Protein AF-W3V9A0-F1 (afdb_monomer_lite)

Sequence (123 aa):
MVDNEVYVNGSKNFSESSAVVLRHIFHLSLLTASLDKSYMRMPRFLMLDGIDDGGMEKERSHNLQKIIIEEAENYTHDFQLIYATSEINPEYDNTNLIVGRYFNPEDRSLNVNYTGIDKDLLG

pLDDT: mean 84.33, std 14.33, range [41.44, 97.44]

Structure (mmCIF, N/CA/C/O backbone):
data_AF-W3V9A0-F1
#
_entry.id   AF-W3V9A0-F1
#
loop_
_atom_site.group_PDB
_atom_site.id
_atom_site.type_symbol
_atom_site.label_atom_id
_atom_site.label_alt_id
_atom_site.label_comp_id
_atom_site.label_asym_id
_atom_site.label_entity_id
_atom_site.label_seq_id
_atom_site.pdbx_PDB_ins_code
_atom_site.Cartn_x
_atom_site.Cartn_y
_atom_site.Cartn_z
_atom_site.occupancy
_atom_site.B_iso_or_equiv
_atom_site.auth_seq_id
_atom_site.auth_comp_id
_atom_site.auth_asym_id
_atom_site.auth_atom_id
_atom_site.pdbx_PDB_model_num
ATOM 1 N N . MET A 1 1 ? -17.772 25.491 -0.651 1.00 41.44 1 MET A N 1
ATOM 2 C CA . MET A 1 1 ? -17.126 24.169 -0.750 1.00 41.44 1 MET A CA 1
ATOM 3 C C . MET A 1 1 ? -16.153 24.079 0.400 1.00 41.44 1 MET A C 1
ATOM 5 O O . MET A 1 1 ? -15.419 25.034 0.601 1.00 41.44 1 MET A O 1
ATOM 9 N N . VAL A 1 2 ? -16.223 23.024 1.203 1.00 44.50 2 VAL A N 1
ATOM 10 C CA . VAL A 1 2 ? -15.162 22.734 2.171 1.00 44.50 2 VAL A CA 1
ATOM 11 C C . VAL A 1 2 ? -14.130 21.942 1.383 1.00 44.50 2 VAL A C 1
ATOM 13 O O . VAL A 1 2 ? -14.443 20.836 0.947 1.00 44.50 2 VAL A O 1
ATOM 16 N N . ASP A 1 3 ? -12.973 22.538 1.109 1.00 58.09 3 ASP A N 1
ATOM 17 C CA . ASP A 1 3 ? -11.862 21.792 0.525 1.00 58.09 3 ASP A CA 1
ATOM 18 C C . ASP A 1 3 ? -11.259 20.913 1.621 1.00 58.09 3 ASP A C 1
ATOM 20 O O . ASP A 1 3 ? -10.892 21.388 2.696 1.00 58.09 3 ASP A O 1
ATOM 24 N N . ASN A 1 4 ? -11.214 19.608 1.364 1.00 70.12 4 ASN A N 1
ATOM 25 C CA . ASN A 1 4 ? -10.509 18.671 2.226 1.00 70.12 4 ASN A CA 1
ATOM 26 C C . ASN A 1 4 ? -9.026 18.731 1.848 1.00 70.12 4 ASN A C 1
ATOM 28 O O . ASN A 1 4 ? -8.606 18.107 0.875 1.00 70.12 4 ASN A O 1
ATOM 32 N N . GLU A 1 5 ? -8.251 19.518 2.592 1.00 75.56 5 GLU A N 1
ATOM 33 C CA . GLU A 1 5 ? -6.815 19.689 2.369 1.00 75.56 5 GLU A CA 1
ATOM 34 C C . GLU A 1 5 ? -6.006 18.778 3.305 1.00 75.56 5 GLU A C 1
ATOM 36 O O . GLU A 1 5 ? -6.256 18.711 4.510 1.00 75.56 5 GLU A O 1
ATOM 41 N N . VAL A 1 6 ? -5.012 18.082 2.748 1.00 75.50 6 VAL A N 1
ATOM 42 C CA . VAL A 1 6 ? -4.050 17.275 3.511 1.00 75.50 6 VAL A CA 1
ATOM 43 C C . VAL A 1 6 ? -2.701 17.983 3.498 1.00 75.50 6 VAL A C 1
ATOM 45 O O . VAL A 1 6 ? -2.206 18.363 2.439 1.00 75.50 6 VAL A O 1
ATOM 48 N N . TYR A 1 7 ? -2.098 18.135 4.676 1.00 76.12 7 TYR A N 1
ATOM 49 C CA . TYR A 1 7 ? -0.789 18.756 4.852 1.00 76.12 7 TYR A CA 1
ATOM 50 C C . TYR A 1 7 ? 0.202 17.740 5.404 1.00 76.12 7 TYR A C 1
ATOM 52 O O . TYR A 1 7 ? -0.080 17.076 6.400 1.00 76.12 7 TYR A O 1
ATOM 60 N N . VAL A 1 8 ? 1.395 17.678 4.815 1.00 70.31 8 VAL A N 1
ATOM 61 C CA . VAL A 1 8 ? 2.535 16.960 5.402 1.00 70.31 8 VAL A CA 1
ATOM 62 C C . VAL A 1 8 ? 3.652 17.970 5.602 1.00 70.31 8 VAL A C 1
ATOM 64 O O . VAL A 1 8 ? 4.045 18.663 4.664 1.00 70.31 8 VAL A O 1
ATOM 67 N N . ASN A 1 9 ? 4.133 18.099 6.840 1.00 74.00 9 ASN A N 1
ATOM 68 C CA . ASN A 1 9 ? 5.171 19.063 7.225 1.00 74.00 9 ASN A CA 1
ATOM 69 C C . ASN A 1 9 ? 4.877 20.512 6.774 1.00 74.00 9 ASN A C 1
ATOM 71 O O . ASN A 1 9 ? 5.784 21.252 6.404 1.00 74.00 9 ASN A O 1
ATOM 75 N N . GLY A 1 10 ? 3.601 20.914 6.766 1.00 73.62 10 GLY A N 1
ATOM 76 C CA . GLY A 1 10 ? 3.170 22.260 6.364 1.00 73.62 10 GLY A CA 1
ATOM 77 C C . GLY A 1 10 ? 3.114 22.509 4.851 1.00 73.62 10 GLY A C 1
ATOM 78 O O . GLY A 1 10 ? 2.721 23.599 4.443 1.00 73.62 10 GLY A O 1
ATOM 79 N N . SER A 1 11 ? 3.451 21.522 4.014 1.00 72.94 11 SER A N 1
ATOM 80 C CA . SER A 1 11 ? 3.283 21.604 2.559 1.00 72.94 11 SER A CA 1
ATOM 81 C C . SER A 1 11 ? 1.999 20.913 2.104 1.00 72.94 11 SER A C 1
ATOM 83 O O . SER A 1 11 ? 1.636 19.853 2.618 1.00 72.94 11 SER A O 1
ATOM 85 N N . LYS A 1 12 ? 1.352 21.512 1.097 1.00 74.69 12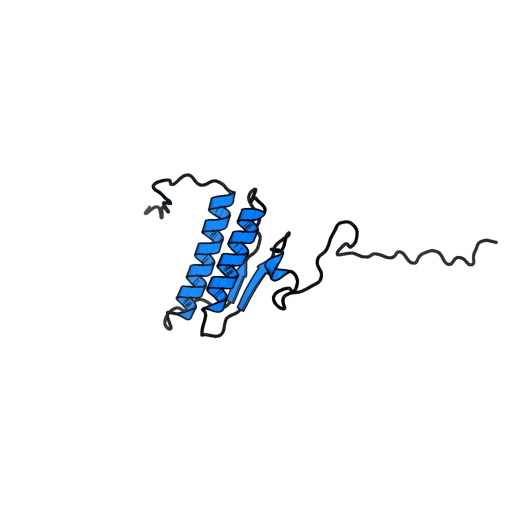 LYS A N 1
ATOM 86 C CA . LYS A 1 12 ? 0.217 20.945 0.347 1.00 74.69 12 LYS A CA 1
ATOM 87 C C . LYS A 1 12 ? 0.576 20.514 -1.079 1.00 74.69 12 LYS A C 1
ATOM 89 O O . LYS A 1 12 ? -0.240 19.918 -1.771 1.00 74.69 12 LYS A O 1
ATOM 94 N N . ASN A 1 13 ? 1.784 20.853 -1.532 1.00 73.81 13 ASN A N 1
ATOM 95 C CA . ASN A 1 13 ? 2.276 20.477 -2.852 1.00 73.81 13 ASN A CA 1
ATOM 96 C C . ASN A 1 13 ? 3.051 19.170 -2.712 1.00 73.81 13 ASN A C 1
ATOM 98 O O . ASN A 1 13 ? 4.144 19.151 -2.141 1.00 73.81 13 ASN A O 1
ATOM 102 N N . PHE A 1 14 ? 2.467 18.089 -3.219 1.00 77.25 14 PHE A N 1
ATOM 103 C CA . PHE A 1 14 ? 3.063 16.759 -3.208 1.00 77.25 14 PHE A CA 1
ATOM 104 C C . PHE A 1 14 ? 3.603 16.412 -4.593 1.00 77.25 14 PHE A C 1
ATOM 106 O O . PHE A 1 14 ? 2.996 16.762 -5.604 1.00 77.25 14 PHE A O 1
ATOM 113 N N . SER A 1 15 ? 4.732 15.699 -4.641 1.00 86.00 15 SER A N 1
ATOM 114 C CA . SER A 1 15 ? 5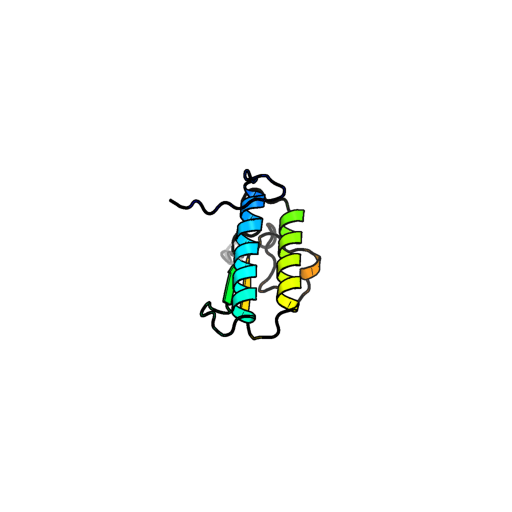.121 14.997 -5.865 1.00 86.00 15 SER A CA 1
ATOM 115 C C . SER A 1 15 ? 4.058 13.955 -6.214 1.00 86.00 15 SER A C 1
ATOM 117 O O . SER A 1 15 ? 3.360 13.458 -5.326 1.00 86.00 15 SER A O 1
ATOM 119 N N . GLU A 1 16 ? 3.974 13.574 -7.485 1.00 85.56 16 GLU A N 1
ATOM 120 C CA . GLU A 1 16 ? 3.063 12.517 -7.933 1.00 85.56 16 GLU A CA 1
ATOM 121 C C . GLU A 1 16 ? 3.284 11.219 -7.139 1.00 85.56 16 GLU A C 1
ATOM 123 O O . GLU A 1 16 ? 2.356 10.699 -6.522 1.00 85.56 16 GLU A O 1
ATOM 128 N N . SER A 1 17 ? 4.541 10.795 -6.993 1.00 86.81 17 SER A N 1
ATOM 129 C CA . SER A 1 17 ? 4.926 9.654 -6.159 1.00 86.81 17 SER A CA 1
ATOM 130 C C . SER A 1 17 ? 4.484 9.782 -4.692 1.00 86.81 17 SER A C 1
ATOM 132 O O . SER A 1 17 ? 4.133 8.799 -4.051 1.00 86.81 17 SER A O 1
ATOM 134 N N . SER A 1 18 ? 4.469 10.983 -4.107 1.00 88.62 18 SER A N 1
ATOM 135 C CA . SER A 1 18 ? 3.983 11.176 -2.729 1.00 88.62 18 SER A CA 1
ATOM 136 C C . SER A 1 18 ? 2.460 11.127 -2.638 1.00 88.62 18 SER A C 1
ATOM 138 O O . SER A 1 18 ? 1.932 10.605 -1.659 1.00 88.62 18 SER A O 1
ATOM 140 N N . ALA A 1 19 ? 1.754 11.613 -3.661 1.00 89.75 19 ALA A N 1
ATOM 141 C CA . ALA A 1 19 ? 0.307 11.463 -3.758 1.00 89.75 19 ALA A CA 1
ATOM 142 C C . ALA A 1 19 ? -0.092 9.983 -3.884 1.00 89.75 19 ALA A C 1
ATOM 144 O O . ALA A 1 19 ? -1.058 9.560 -3.250 1.00 89.75 19 ALA A O 1
ATOM 145 N N . VAL A 1 20 ? 0.689 9.182 -4.621 1.00 91.12 20 VAL A N 1
ATOM 146 C CA . VAL A 1 20 ? 0.519 7.722 -4.699 1.00 91.12 20 VAL A CA 1
ATOM 147 C C . VAL A 1 20 ? 0.689 7.082 -3.320 1.00 91.12 20 VAL A C 1
ATOM 149 O O . VAL A 1 20 ? -0.209 6.361 -2.888 1.00 91.12 20 VAL A O 1
ATOM 152 N N . VAL A 1 21 ? 1.766 7.381 -2.583 1.00 92.62 21 VAL A N 1
ATOM 153 C CA . VAL A 1 21 ? 1.946 6.864 -1.208 1.00 92.62 21 VAL A CA 1
ATOM 154 C C . VAL A 1 21 ? 0.765 7.251 -0.314 1.00 92.62 21 VAL A C 1
ATOM 156 O O . VAL A 1 21 ? 0.168 6.390 0.332 1.00 92.62 21 VAL A O 1
ATOM 159 N N . LEU A 1 22 ? 0.389 8.533 -0.303 1.00 92.38 22 LEU A N 1
ATOM 160 C CA . LEU A 1 22 ? -0.691 9.039 0.543 1.00 92.38 22 LEU A CA 1
ATOM 161 C C . LEU A 1 22 ? -2.027 8.357 0.228 1.00 92.38 22 LEU A C 1
ATOM 163 O O . LEU A 1 22 ? -2.752 7.976 1.146 1.00 92.38 22 LEU A O 1
ATOM 167 N N . ARG A 1 23 ? -2.336 8.165 -1.060 1.00 92.81 23 ARG A N 1
ATOM 168 C CA . ARG A 1 23 ? -3.536 7.456 -1.514 1.00 92.81 23 ARG A CA 1
ATOM 169 C C . ARG A 1 23 ? -3.585 6.047 -0.933 1.00 92.81 23 ARG A C 1
ATOM 171 O O . ARG A 1 23 ? -4.620 5.656 -0.406 1.00 92.81 23 ARG A O 1
ATOM 178 N N . HIS A 1 24 ? -2.498 5.288 -1.011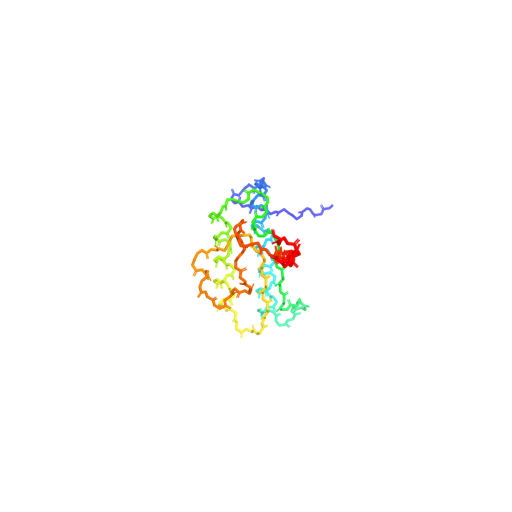 1.00 95.44 24 HIS A N 1
ATOM 179 C CA . HIS A 1 24 ? -2.470 3.906 -0.527 1.00 95.44 24 HIS A CA 1
ATOM 180 C C . HIS A 1 24 ? -2.543 3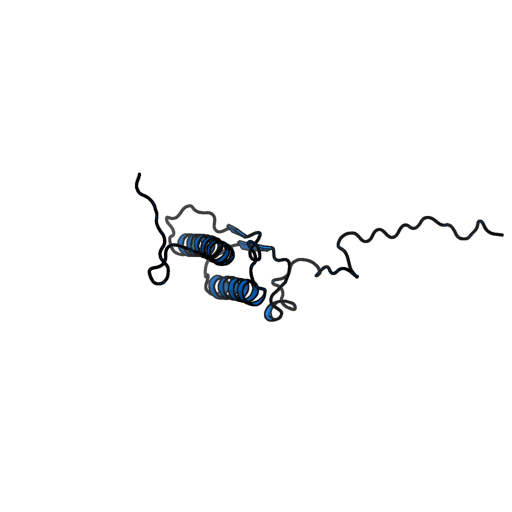.819 0.998 1.00 95.44 24 HIS A C 1
ATOM 182 O O . HIS A 1 24 ? -3.340 3.042 1.521 1.00 95.44 24 HIS A O 1
ATOM 188 N N . ILE A 1 25 ? -1.804 4.676 1.710 1.00 95.69 25 ILE A N 1
ATOM 189 C CA . ILE A 1 25 ? -1.861 4.745 3.177 1.00 95.69 25 ILE A CA 1
ATOM 190 C C . ILE A 1 25 ? -3.269 5.111 3.649 1.00 95.69 25 ILE A C 1
ATOM 192 O O . ILE A 1 25 ? -3.767 4.515 4.597 1.00 95.69 25 ILE A O 1
ATOM 196 N N . PHE A 1 26 ? -3.953 6.033 2.968 1.00 95.62 26 PHE A N 1
ATOM 197 C CA . PHE A 1 26 ? -5.326 6.388 3.314 1.00 95.62 26 PHE A CA 1
ATOM 198 C C . PHE A 1 26 ? -6.282 5.186 3.224 1.00 95.62 26 PHE A C 1
ATOM 200 O O . PHE A 1 26 ? -7.082 4.965 4.134 1.00 95.62 26 PHE A O 1
ATOM 207 N N . HIS A 1 27 ? -6.178 4.372 2.168 1.00 96.19 27 HIS A N 1
ATOM 208 C CA . HIS A 1 27 ? -6.989 3.156 2.040 1.00 96.19 27 HIS A CA 1
ATOM 209 C C . HIS A 1 27 ? -6.621 2.093 3.082 1.00 96.19 27 HIS A C 1
ATOM 211 O O . HIS A 1 27 ? -7.518 1.460 3.639 1.00 96.19 27 HIS A O 1
ATOM 217 N N . LEU A 1 28 ? -5.331 1.934 3.393 1.00 97.38 28 LEU A N 1
ATOM 218 C CA . LEU A 1 28 ? -4.870 1.053 4.467 1.00 97.38 28 LEU A CA 1
ATOM 219 C C . LEU A 1 28 ? -5.447 1.489 5.822 1.00 97.38 28 LEU A C 1
ATOM 221 O O . LEU A 1 28 ? -6.027 0.678 6.533 1.00 97.38 28 LEU A O 1
ATOM 225 N N . SER A 1 29 ? -5.410 2.787 6.137 1.00 96.12 29 SER A N 1
ATOM 226 C CA . SER A 1 29 ? -6.017 3.334 7.356 1.00 96.12 29 SER A CA 1
ATOM 227 C C . SER A 1 29 ? -7.534 3.132 7.412 1.00 96.12 29 SER A C 1
ATOM 229 O O . SER A 1 29 ? -8.083 2.917 8.491 1.00 96.12 29 SER A O 1
ATOM 231 N N . LEU A 1 30 ? -8.232 3.176 6.271 1.00 95.94 30 LEU A N 1
ATOM 232 C CA . LEU A 1 30 ? -9.660 2.845 6.217 1.00 95.94 30 LEU A CA 1
ATOM 233 C C . LEU A 1 30 ? -9.917 1.367 6.524 1.00 95.94 30 LEU A C 1
ATOM 235 O O . LEU A 1 30 ? -10.892 1.064 7.218 1.00 95.94 30 LEU A O 1
ATOM 239 N N . LEU A 1 31 ? -9.055 0.463 6.048 1.00 97.44 31 LEU A N 1
ATOM 240 C CA . LEU A 1 31 ? -9.115 -0.952 6.409 1.00 97.44 31 LEU A CA 1
ATOM 241 C C . LEU A 1 31 ? -8.864 -1.134 7.912 1.00 97.44 31 LEU A C 1
ATOM 243 O O . LEU A 1 31 ? -9.722 -1.727 8.569 1.00 97.44 31 LEU A O 1
ATOM 247 N N . THR A 1 32 ? -7.792 -0.552 8.469 1.00 96.62 32 THR A N 1
ATOM 248 C CA . THR A 1 32 ? -7.510 -0.559 9.920 1.00 96.62 32 THR A CA 1
ATOM 249 C C . THR A 1 32 ? -8.731 -0.083 10.710 1.00 96.62 32 THR A C 1
ATOM 251 O O . THR A 1 32 ? -9.224 -0.773 11.600 1.00 96.62 32 THR A O 1
ATOM 254 N N . ALA A 1 33 ? -9.312 1.058 10.328 1.00 96.06 33 ALA A N 1
ATOM 255 C CA . ALA A 1 33 ? -10.492 1.600 10.997 1.00 96.06 33 ALA A CA 1
ATOM 256 C C . ALA A 1 33 ? -11.712 0.663 10.908 1.00 96.06 33 ALA A C 1
ATOM 258 O O . ALA A 1 33 ? -12.463 0.548 11.877 1.00 96.06 33 ALA A O 1
ATOM 259 N N . SER A 1 34 ? -11.909 -0.028 9.780 1.00 95.94 34 SER A N 1
ATOM 260 C CA . SER A 1 34 ? -13.000 -1.003 9.608 1.00 95.94 34 SER A CA 1
ATOM 261 C C . SER A 1 34 ? -12.829 -2.269 10.458 1.00 95.94 34 SER A C 1
ATOM 263 O O . SER A 1 34 ? -13.812 -2.927 10.820 1.00 95.94 34 SER A O 1
ATOM 265 N N . LEU A 1 35 ? -11.584 -2.613 10.793 1.00 95.69 35 LEU A N 1
ATOM 266 C CA . LEU A 1 35 ? -11.252 -3.732 11.668 1.00 95.69 35 LEU A CA 1
ATOM 267 C C . LEU A 1 35 ? -11.456 -3.344 13.136 1.00 95.69 35 LEU A C 1
ATOM 269 O O . LEU A 1 35 ? -12.083 -4.098 13.879 1.00 95.69 35 LEU A O 1
ATOM 273 N N . ASP A 1 36 ? -11.040 -2.135 13.514 1.00 94.44 36 ASP A N 1
ATOM 274 C CA . ASP A 1 36 ? -11.137 -1.617 14.883 1.00 94.44 36 ASP A CA 1
ATOM 275 C C . ASP A 1 36 ? -12.554 -1.202 15.294 1.00 94.44 36 ASP A C 1
ATOM 277 O O . ASP A 1 36 ? -12.949 -1.324 16.459 1.00 94.44 36 ASP A O 1
ATOM 281 N N . LYS A 1 37 ? -13.322 -0.619 14.369 1.00 94.88 37 LYS A N 1
ATOM 282 C CA . LYS A 1 37 ? -14.638 -0.043 14.661 1.00 94.88 37 LYS A CA 1
ATOM 283 C C . LYS A 1 37 ? -15.730 -0.992 14.199 1.00 94.88 37 LYS A C 1
ATOM 285 O O . LYS A 1 37 ? -16.126 -0.983 13.041 1.00 94.88 37 LYS A O 1
ATOM 290 N N . SER A 1 38 ? -16.304 -1.741 15.138 1.00 91.25 38 SER A N 1
ATOM 291 C CA . SER A 1 38 ? -17.384 -2.706 14.866 1.00 91.25 38 SER A CA 1
ATOM 292 C C . SER A 1 38 ? -18.630 -2.108 14.197 1.00 91.25 38 SER A C 1
ATOM 294 O O . SER A 1 38 ? -19.387 -2.825 13.549 1.00 91.25 38 SER A O 1
ATOM 296 N N . TYR A 1 39 ? -18.855 -0.798 14.331 1.00 94.44 39 TYR A N 1
ATOM 297 C CA . TYR A 1 39 ? -19.957 -0.091 13.675 1.00 94.44 39 TYR A CA 1
ATOM 298 C C . TYR A 1 39 ? -19.642 0.346 12.235 1.00 94.44 39 TYR A C 1
ATOM 300 O O . TYR A 1 39 ? -20.544 0.778 11.511 1.00 94.44 39 TYR A O 1
ATOM 308 N N . MET A 1 40 ? -18.377 0.291 11.812 1.00 95.50 40 MET A N 1
ATOM 309 C CA . MET A 1 40 ? -17.958 0.690 10.474 1.00 95.50 40 MET A CA 1
ATOM 310 C C . MET A 1 40 ? -18.312 -0.419 9.485 1.00 95.50 40 MET A C 1
ATOM 312 O O . MET A 1 40 ? -17.863 -1.552 9.598 1.00 95.50 40 MET A O 1
ATOM 316 N N . ARG A 1 41 ? -19.141 -0.084 8.494 1.00 92.31 41 ARG A N 1
ATOM 317 C CA . ARG A 1 41 ? -19.668 -1.036 7.498 1.00 92.31 41 ARG A CA 1
ATOM 318 C C . ARG A 1 41 ? -18.808 -1.134 6.235 1.00 92.31 41 ARG A C 1
ATOM 320 O O . ARG A 1 41 ? -19.305 -1.538 5.188 1.00 92.31 41 ARG A O 1
ATOM 327 N N . MET A 1 42 ? -17.547 -0.719 6.319 1.00 93.00 42 MET A N 1
ATOM 328 C CA . MET A 1 42 ? -16.606 -0.898 5.218 1.00 93.00 42 MET A CA 1
ATOM 329 C C . MET A 1 42 ? -16.187 -2.370 5.141 1.00 93.00 42 MET A C 1
ATOM 331 O O . MET A 1 42 ? -16.038 -3.009 6.184 1.00 93.00 42 MET A O 1
ATOM 335 N N . PRO A 1 43 ? -16.022 -2.926 3.932 1.00 92.25 43 PRO A N 1
ATOM 336 C CA . PRO A 1 43 ? -15.567 -4.298 3.780 1.00 92.25 43 PRO A CA 1
ATOM 337 C C . PRO A 1 43 ? -14.145 -4.450 4.332 1.00 92.25 43 PRO A C 1
ATOM 339 O O . PRO A 1 43 ? -13.277 -3.624 4.062 1.00 92.25 43 PRO A O 1
ATOM 342 N N . ARG A 1 44 ? -13.893 -5.557 5.039 1.00 94.88 44 ARG A N 1
ATOM 343 C CA . ARG A 1 44 ? -12.553 -5.982 5.491 1.00 94.88 44 ARG A CA 1
ATOM 344 C C . ARG A 1 44 ? -11.772 -6.645 4.351 1.00 94.88 44 ARG A C 1
ATOM 346 O O . ARG A 1 44 ? -11.177 -7.708 4.501 1.00 94.88 44 ARG A O 1
ATOM 353 N N . PHE A 1 45 ? -11.865 -6.037 3.176 1.00 96.12 45 PHE A N 1
ATOM 354 C CA . PHE A 1 45 ? -11.234 -6.461 1.940 1.00 96.12 45 PHE A CA 1
ATOM 355 C C . PHE A 1 45 ? -10.650 -5.225 1.268 1.00 96.12 45 PHE A C 1
ATOM 357 O O . PHE A 1 45 ? -11.357 -4.229 1.091 1.00 96.12 45 PHE A O 1
ATOM 364 N N . LEU A 1 46 ? -9.381 -5.296 0.882 1.00 96.75 46 LEU A N 1
ATOM 365 C CA . LEU A 1 46 ? -8.677 -4.211 0.220 1.00 96.75 46 LEU A CA 1
ATOM 366 C C . LEU A 1 46 ? -7.871 -4.753 -0.958 1.00 96.75 46 LEU A C 1
ATOM 368 O O . LEU A 1 46 ? -7.088 -5.687 -0.804 1.00 96.75 46 LEU A O 1
ATOM 372 N N . MET A 1 47 ? -8.045 -4.136 -2.125 1.00 96.38 47 MET A N 1
ATOM 373 C CA . MET A 1 47 ? -7.230 -4.400 -3.305 1.00 96.38 47 MET A CA 1
ATOM 374 C C . MET A 1 47 ? -6.511 -3.114 -3.704 1.00 96.38 47 MET A C 1
ATOM 376 O O . MET A 1 47 ? -7.163 -2.094 -3.930 1.00 96.38 47 MET A O 1
ATOM 380 N N . LEU A 1 48 ? -5.184 -3.160 -3.754 1.00 95.25 48 LEU A N 1
ATOM 381 C CA . LEU A 1 48 ? -4.329 -2.039 -4.127 1.00 95.25 48 LEU A CA 1
ATOM 382 C C . LEU A 1 48 ? -3.646 -2.344 -5.460 1.00 95.25 48 LEU A C 1
ATOM 384 O O . LEU A 1 48 ? -3.064 -3.410 -5.641 1.00 95.25 48 LEU A O 1
ATOM 388 N N . ASP A 1 49 ? -3.707 -1.399 -6.384 1.00 93.25 49 ASP A N 1
ATOM 389 C CA . ASP A 1 49 ? -3.044 -1.493 -7.680 1.00 93.25 49 ASP A CA 1
ATOM 390 C C . ASP A 1 49 ? -2.262 -0.204 -7.936 1.00 93.25 49 ASP A C 1
ATOM 392 O O . ASP A 1 49 ? -2.644 0.868 -7.448 1.00 93.25 49 ASP A O 1
ATOM 396 N N . GLY A 1 50 ? -1.153 -0.319 -8.664 1.00 89.44 50 GLY A N 1
ATOM 397 C CA . GLY A 1 50 ? -0.276 0.811 -8.956 1.00 89.44 50 GLY A CA 1
ATOM 398 C C . GLY A 1 50 ? 0.395 1.402 -7.711 1.00 89.44 50 GLY A C 1
ATOM 399 O O . GLY A 1 50 ? 0.452 2.626 -7.549 1.00 89.44 50 GLY A O 1
ATOM 400 N N . ILE A 1 51 ? 0.887 0.559 -6.793 1.00 90.75 51 ILE A N 1
ATOM 401 C CA . ILE A 1 51 ? 1.617 1.027 -5.594 1.00 90.75 51 ILE A CA 1
ATOM 402 C C . ILE A 1 51 ? 2.975 1.665 -5.943 1.00 90.75 51 ILE A C 1
ATOM 404 O O . ILE A 1 51 ? 3.558 2.393 -5.140 1.00 90.75 51 ILE A O 1
ATOM 408 N N . ASP A 1 52 ? 3.459 1.392 -7.149 1.00 90.56 52 ASP A N 1
ATOM 409 C CA . ASP A 1 52 ? 4.698 1.839 -7.779 1.00 90.56 52 ASP A CA 1
ATOM 410 C C . ASP A 1 52 ? 4.470 2.857 -8.921 1.00 90.56 52 ASP A C 1
ATOM 412 O O . ASP A 1 52 ? 5.410 3.239 -9.617 1.00 90.56 52 ASP A O 1
ATOM 416 N N . ASP A 1 53 ? 3.243 3.365 -9.077 1.00 88.19 53 ASP A N 1
ATOM 417 C CA . ASP A 1 53 ? 2.893 4.389 -10.071 1.00 88.19 53 ASP A CA 1
ATOM 418 C C . ASP A 1 53 ? 3.514 5.771 -9.782 1.00 88.19 53 ASP A C 1
ATOM 420 O O . ASP A 1 53 ? 4.019 6.068 -8.696 1.00 88.19 53 ASP A O 1
ATOM 424 N N . GLY A 1 54 ? 3.393 6.684 -10.754 1.00 78.06 54 GLY A N 1
ATOM 425 C CA . GLY A 1 54 ? 3.642 8.114 -10.540 1.00 78.06 54 GLY A CA 1
ATOM 426 C C . GLY A 1 54 ? 5.119 8.469 -10.380 1.00 78.06 54 GLY A C 1
ATOM 427 O O . GLY A 1 54 ? 5.467 9.368 -9.609 1.00 78.06 54 GLY A O 1
ATOM 428 N N . GLY A 1 55 ? 5.993 7.717 -11.059 1.00 81.88 55 GLY A N 1
ATOM 429 C CA . GLY A 1 55 ? 7.443 7.861 -10.943 1.00 81.88 55 GLY A CA 1
ATOM 430 C C . GLY A 1 55 ? 7.947 7.489 -9.549 1.00 81.88 55 GLY A C 1
ATOM 431 O O . GLY A 1 55 ? 8.804 8.181 -8.998 1.00 81.88 55 GLY A O 1
ATOM 432 N N . MET A 1 56 ? 7.360 6.460 -8.930 1.00 86.44 56 MET A N 1
ATOM 433 C CA . MET A 1 56 ? 7.830 5.964 -7.643 1.00 86.44 56 MET A CA 1
ATOM 434 C C . MET A 1 56 ? 9.226 5.364 -7.796 1.00 86.44 56 MET A C 1
ATOM 436 O O . MET A 1 56 ? 9.436 4.417 -8.546 1.00 86.44 56 MET A O 1
ATOM 440 N N . GLU A 1 57 ? 10.178 5.887 -7.032 1.00 90.44 57 GLU A N 1
ATOM 441 C CA . GLU A 1 57 ? 11.476 5.240 -6.880 1.00 90.44 57 GLU A CA 1
ATOM 442 C C . GLU A 1 57 ? 11.304 3.879 -6.196 1.00 90.44 57 GLU A C 1
ATOM 444 O O . GLU A 1 57 ? 10.546 3.756 -5.228 1.00 90.44 57 GLU A O 1
ATOM 449 N N . LYS A 1 58 ? 12.063 2.878 -6.647 1.00 90.88 58 LYS A N 1
ATOM 450 C CA . LYS A 1 58 ? 12.031 1.498 -6.136 1.00 90.88 58 LYS A CA 1
ATOM 451 C C . LYS A 1 58 ? 12.103 1.408 -4.608 1.00 90.88 58 LYS A C 1
ATOM 453 O O . LYS A 1 58 ? 11.367 0.665 -3.972 1.00 90.88 58 LYS A O 1
ATOM 458 N N . GLU A 1 59 ? 12.972 2.199 -3.983 1.00 92.12 59 GLU A N 1
ATOM 459 C CA . GLU A 1 59 ? 13.098 2.207 -2.521 1.00 92.12 59 GLU A CA 1
ATOM 460 C C . GLU A 1 59 ? 11.797 2.660 -1.834 1.00 92.12 59 GLU A C 1
ATOM 462 O O . GLU A 1 59 ? 11.414 2.131 -0.791 1.00 92.12 59 GLU A O 1
ATOM 467 N N . ARG A 1 60 ? 11.064 3.605 -2.435 1.00 92.38 60 ARG A N 1
ATOM 468 C CA . ARG A 1 60 ? 9.791 4.087 -1.885 1.00 92.38 60 ARG A CA 1
ATOM 469 C C . ARG A 1 60 ? 8.671 3.071 -2.063 1.00 92.38 60 ARG A C 1
ATOM 471 O O . ARG A 1 60 ? 7.882 2.918 -1.133 1.00 92.38 60 ARG A O 1
ATOM 478 N N . SER A 1 61 ? 8.608 2.373 -3.199 1.00 93.75 61 SER A N 1
ATOM 479 C CA . SER A 1 61 ? 7.628 1.296 -3.387 1.00 93.75 61 SER A CA 1
ATOM 480 C C . SER A 1 61 ? 7.897 0.138 -2.421 1.00 93.75 61 SER A C 1
ATOM 482 O O . SER A 1 61 ? 6.969 -0.330 -1.766 1.00 93.75 61 SER A O 1
ATOM 484 N N . HIS A 1 62 ? 9.161 -0.253 -2.223 1.00 95.44 62 HIS A N 1
ATOM 485 C CA . HIS A 1 62 ? 9.545 -1.264 -1.231 1.00 95.44 62 HIS A CA 1
ATOM 486 C C . HIS A 1 62 ? 9.182 -0.857 0.201 1.00 95.44 62 HIS A C 1
ATOM 488 O O . HIS A 1 62 ? 8.662 -1.672 0.964 1.00 95.44 62 HIS A O 1
ATOM 494 N N . ASN A 1 63 ? 9.417 0.408 0.563 1.00 95.56 63 ASN A N 1
ATOM 495 C CA . ASN A 1 63 ? 9.031 0.937 1.870 1.00 95.56 63 ASN A CA 1
ATOM 496 C C . ASN A 1 63 ? 7.506 0.936 2.055 1.00 95.56 63 ASN A C 1
ATOM 498 O O . ASN A 1 63 ? 7.026 0.609 3.137 1.00 95.56 63 ASN A O 1
ATOM 502 N N . LEU A 1 64 ? 6.732 1.252 1.011 1.00 96.06 64 LEU A N 1
ATOM 503 C CA . LEU A 1 64 ? 5.272 1.165 1.065 1.00 96.06 64 LEU A CA 1
ATOM 504 C C . LEU A 1 64 ? 4.796 -0.284 1.257 1.00 96.06 64 LEU A C 1
ATOM 506 O O . LEU A 1 64 ? 3.912 -0.516 2.078 1.00 96.06 64 LEU A O 1
ATOM 510 N N . GLN A 1 65 ? 5.404 -1.256 0.568 1.00 96.12 65 GLN A N 1
ATOM 511 C CA . GLN A 1 65 ? 5.115 -2.684 0.775 1.00 96.12 65 GLN A CA 1
ATOM 512 C C . GLN A 1 65 ? 5.373 -3.103 2.226 1.00 96.12 65 GLN A C 1
ATOM 514 O O . GLN A 1 65 ? 4.540 -3.775 2.829 1.00 96.12 65 GLN A O 1
ATOM 519 N N . LYS A 1 66 ? 6.489 -2.646 2.806 1.00 96.81 66 LYS A N 1
ATOM 520 C CA . LYS A 1 66 ? 6.830 -2.915 4.203 1.00 96.81 66 LYS A CA 1
ATOM 521 C C . LYS A 1 66 ? 5.795 -2.358 5.175 1.00 96.81 66 LYS A C 1
ATOM 523 O O . LYS A 1 66 ? 5.304 -3.101 6.012 1.00 96.81 66 LYS A O 1
ATOM 528 N N . ILE A 1 67 ? 5.397 -1.097 5.003 1.00 97.06 67 ILE A N 1
ATOM 529 C CA . ILE A 1 67 ? 4.347 -0.469 5.823 1.00 97.06 67 ILE A CA 1
ATOM 530 C C . ILE A 1 67 ? 3.034 -1.258 5.735 1.00 97.06 67 ILE A C 1
ATOM 532 O O . ILE A 1 67 ? 2.381 -1.473 6.752 1.00 97.06 67 ILE A O 1
ATOM 536 N N . ILE A 1 68 ? 2.641 -1.691 4.531 1.00 97.06 68 ILE A N 1
ATOM 537 C CA . ILE A 1 68 ? 1.413 -2.473 4.325 1.00 97.06 68 ILE A CA 1
ATOM 538 C C . ILE A 1 68 ? 1.473 -3.799 5.090 1.00 97.06 68 ILE A C 1
ATOM 540 O O . ILE A 1 68 ? 0.503 -4.148 5.760 1.00 97.06 68 ILE A O 1
ATOM 544 N N . ILE A 1 69 ? 2.586 -4.530 4.990 1.00 95.88 69 ILE A N 1
ATOM 545 C CA . ILE A 1 69 ? 2.754 -5.833 5.647 1.00 95.88 69 ILE A CA 1
ATOM 546 C C . ILE A 1 69 ? 2.824 -5.674 7.166 1.00 95.88 69 ILE A C 1
ATOM 548 O O . ILE A 1 69 ? 2.073 -6.345 7.866 1.00 95.88 69 ILE A O 1
ATOM 552 N N . GLU A 1 70 ? 3.650 -4.755 7.670 1.00 96.62 70 GLU A N 1
ATOM 553 C CA . GLU A 1 70 ? 3.786 -4.499 9.109 1.00 96.62 70 GLU A CA 1
ATOM 554 C C . GLU A 1 70 ? 2.447 -4.098 9.743 1.00 96.62 70 GLU A C 1
ATOM 556 O O . GLU A 1 70 ? 2.099 -4.577 10.818 1.00 96.62 70 GLU A O 1
ATOM 561 N N . GLU A 1 71 ? 1.660 -3.248 9.079 1.00 96.50 71 GLU A N 1
ATOM 562 C CA . GLU A 1 71 ? 0.326 -2.881 9.563 1.00 96.50 71 GLU A CA 1
ATOM 563 C C . GLU A 1 71 ? -0.627 -4.089 9.547 1.00 96.50 71 GLU A C 1
ATOM 565 O O . GLU A 1 71 ? -1.337 -4.331 10.524 1.00 96.50 71 GLU A O 1
ATOM 570 N N . ALA A 1 72 ? -0.614 -4.880 8.470 1.00 95.62 72 ALA A N 1
ATOM 571 C CA . ALA A 1 72 ? -1.467 -6.055 8.317 1.00 95.62 72 ALA A CA 1
ATOM 572 C C . ALA A 1 72 ? -1.169 -7.162 9.346 1.00 95.62 72 ALA A C 1
ATOM 574 O O . ALA A 1 72 ? -2.091 -7.848 9.789 1.00 95.62 72 ALA A O 1
ATOM 575 N N . GLU A 1 73 ? 0.088 -7.316 9.770 1.00 94.81 73 GLU A N 1
ATOM 576 C CA . GLU A 1 73 ? 0.497 -8.256 10.825 1.00 94.81 73 GLU A CA 1
ATOM 577 C C . GLU A 1 73 ? -0.105 -7.919 12.200 1.00 94.81 73 GLU A C 1
ATOM 579 O O . GLU A 1 73 ? -0.256 -8.804 13.044 1.00 94.81 73 GLU A O 1
ATOM 584 N N . ASN A 1 74 ? -0.495 -6.660 12.428 1.00 95.38 74 ASN A N 1
ATOM 585 C CA . ASN A 1 74 ? -1.106 -6.218 13.684 1.00 95.38 74 ASN A CA 1
ATOM 586 C C . ASN A 1 74 ? -2.624 -6.462 13.745 1.00 95.38 74 ASN A C 1
ATOM 588 O O . ASN A 1 74 ? -3.244 -6.271 14.798 1.00 95.38 74 ASN A O 1
ATOM 592 N N . TYR A 1 75 ? -3.255 -6.867 12.641 1.00 95.56 75 TYR A N 1
ATOM 593 C CA . TYR A 1 75 ? -4.698 -7.068 12.595 1.00 95.56 75 TYR A CA 1
ATOM 594 C C . TYR A 1 75 ? -5.120 -8.371 13.283 1.00 95.56 75 TYR A C 1
ATOM 596 O O . TYR A 1 75 ? -4.597 -9.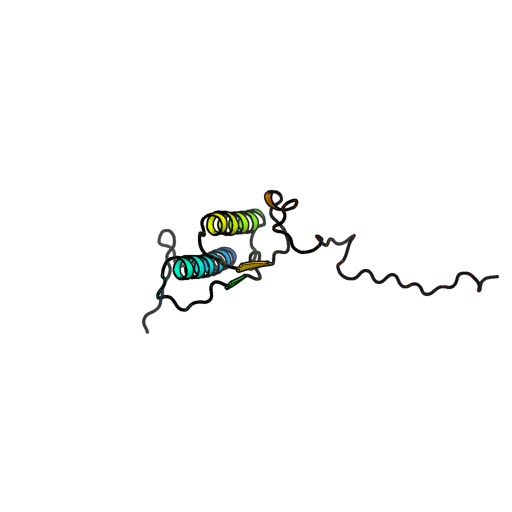451 13.032 1.00 95.56 75 TYR A O 1
ATOM 604 N N . THR A 1 76 ? -6.133 -8.272 14.145 1.00 93.38 76 THR A N 1
ATOM 605 C CA . THR A 1 76 ? -6.637 -9.395 14.962 1.00 93.38 76 THR A CA 1
ATOM 606 C C . THR A 1 76 ? -7.937 -10.007 14.446 1.00 93.38 76 THR A C 1
ATOM 608 O O . THR A 1 76 ? -8.397 -11.021 14.967 1.00 93.38 76 THR A O 1
ATOM 611 N N . HIS A 1 77 ? -8.551 -9.387 13.442 1.00 94.44 77 HIS A N 1
ATOM 612 C CA . HIS A 1 77 ? -9.814 -9.816 12.852 1.00 94.44 77 HIS A CA 1
ATOM 613 C C . HIS A 1 77 ? -9.591 -10.273 11.416 1.00 94.44 77 HIS A C 1
ATOM 615 O O . HIS A 1 77 ? -8.724 -9.724 10.749 1.00 94.44 77 HIS A O 1
ATOM 621 N N . ASP A 1 78 ? -10.427 -11.185 10.916 1.00 95.31 78 ASP A N 1
ATOM 622 C CA . ASP A 1 78 ? -10.334 -11.656 9.531 1.00 95.31 78 ASP A CA 1
ATOM 623 C C . ASP A 1 78 ? -10.429 -10.502 8.523 1.00 95.31 78 ASP A C 1
ATOM 625 O O . ASP A 1 78 ? -11.358 -9.681 8.562 1.00 95.31 78 ASP A O 1
ATOM 629 N N . PHE A 1 79 ? -9.471 -10.477 7.601 1.00 96.62 79 PHE A N 1
ATOM 630 C CA . PHE A 1 79 ? -9.378 -9.524 6.506 1.00 96.62 79 PHE A CA 1
ATOM 631 C C . PHE A 1 79 ? -8.705 -10.172 5.296 1.00 96.62 79 PHE A C 1
ATOM 633 O O . PHE A 1 79 ? -8.090 -11.234 5.395 1.00 96.62 79 PHE A O 1
ATOM 640 N N . GLN A 1 80 ? -8.795 -9.512 4.146 1.00 95.81 80 GLN A N 1
ATOM 641 C CA . GLN A 1 80 ? -7.991 -9.856 2.981 1.00 95.81 80 GLN A CA 1
ATOM 642 C C . GLN A 1 80 ? -7.450 -8.582 2.337 1.00 95.81 80 GLN A C 1
ATOM 644 O O . GLN A 1 80 ? -8.209 -7.681 1.984 1.00 95.81 80 GLN A O 1
ATOM 649 N N . LEU A 1 81 ? -6.130 -8.520 2.185 1.00 96.62 81 LEU A N 1
ATOM 650 C CA . LEU A 1 81 ? -5.436 -7.442 1.498 1.00 96.62 81 LEU A CA 1
ATOM 651 C C . LEU A 1 81 ? -4.648 -8.047 0.341 1.00 96.62 81 LEU A C 1
ATOM 653 O O . LEU A 1 81 ? -3.861 -8.968 0.538 1.00 96.62 81 LEU A O 1
ATOM 657 N N . ILE A 1 82 ? -4.885 -7.543 -0.866 1.00 96.12 82 ILE A N 1
ATOM 658 C CA . ILE A 1 82 ? -4.161 -7.930 -2.076 1.00 96.12 82 ILE A CA 1
ATOM 659 C C . ILE A 1 82 ? -3.554 -6.663 -2.665 1.00 96.12 82 ILE A C 1
ATOM 661 O O . ILE A 1 82 ? -4.261 -5.671 -2.832 1.00 96.12 82 ILE A O 1
ATOM 665 N N . TYR A 1 83 ? -2.267 -6.685 -2.998 1.00 94.81 83 TYR A N 1
ATOM 666 C CA . TYR A 1 83 ? -1.652 -5.610 -3.764 1.00 94.81 83 TYR A CA 1
ATOM 667 C C . TYR A 1 83 ? -0.873 -6.154 -4.957 1.00 94.81 83 TYR A C 1
ATOM 669 O O . TYR A 1 83 ? -0.279 -7.229 -4.883 1.00 94.81 83 TYR A O 1
ATOM 677 N N . ALA A 1 84 ? -0.893 -5.412 -6.059 1.00 92.62 84 ALA A N 1
ATOM 678 C CA . ALA A 1 84 ? -0.076 -5.684 -7.233 1.00 92.62 84 ALA A CA 1
ATOM 679 C C . ALA A 1 84 ? 1.147 -4.762 -7.247 1.00 92.62 84 ALA A C 1
ATOM 681 O O . ALA A 1 84 ? 1.062 -3.600 -6.851 1.00 92.62 84 ALA A O 1
ATOM 682 N N . THR A 1 85 ? 2.287 -5.287 -7.692 1.00 91.25 85 THR A N 1
ATOM 683 C CA . THR A 1 85 ? 3.520 -4.515 -7.865 1.00 91.25 85 THR A CA 1
ATOM 684 C C . THR A 1 85 ? 4.356 -5.097 -8.995 1.00 91.25 85 THR A C 1
ATOM 686 O O . THR A 1 85 ? 4.348 -6.315 -9.196 1.00 91.25 85 THR A O 1
ATOM 689 N N . SER A 1 86 ? 5.064 -4.245 -9.743 1.00 87.81 86 SER A N 1
ATOM 690 C CA . SER A 1 86 ? 6.006 -4.714 -10.767 1.00 87.81 86 SER A CA 1
ATOM 691 C C . SER A 1 86 ? 7.322 -5.220 -10.174 1.00 87.81 86 SER A C 1
ATOM 693 O O . SER A 1 86 ? 7.988 -6.056 -10.782 1.00 87.81 86 SER A O 1
ATOM 695 N N . GLU A 1 87 ? 7.672 -4.760 -8.971 1.00 89.06 87 GLU A N 1
ATOM 696 C CA . GLU A 1 87 ? 8.919 -5.102 -8.302 1.00 89.06 87 GLU A CA 1
ATOM 697 C C . GLU A 1 87 ? 8.674 -5.378 -6.815 1.00 89.06 87 GLU A C 1
ATOM 699 O O . GLU A 1 87 ? 8.386 -4.484 -6.015 1.00 89.06 87 GLU A O 1
ATOM 704 N N . ILE A 1 88 ? 8.761 -6.656 -6.445 1.00 91.12 88 ILE A N 1
ATOM 705 C CA . ILE A 1 88 ? 8.597 -7.093 -5.061 1.00 91.12 88 ILE A CA 1
ATOM 706 C C . ILE A 1 88 ? 9.803 -6.653 -4.227 1.00 91.12 88 ILE A C 1
ATOM 708 O O . ILE A 1 88 ? 10.953 -6.757 -4.661 1.00 91.12 88 ILE A O 1
ATOM 712 N N . ASN A 1 89 ? 9.551 -6.195 -3.000 1.00 93.44 89 ASN A N 1
ATOM 713 C CA . ASN A 1 89 ? 10.615 -5.991 -2.031 1.00 93.44 89 ASN A CA 1
ATOM 714 C C . ASN A 1 89 ? 11.341 -7.339 -1.801 1.00 93.44 89 ASN A C 1
ATOM 716 O O . ASN A 1 89 ? 10.684 -8.310 -1.416 1.00 93.44 89 ASN A O 1
ATOM 720 N N . PRO A 1 90 ? 12.675 -7.419 -1.996 1.00 92.19 90 PRO A N 1
ATOM 721 C CA . PRO A 1 90 ? 13.447 -8.655 -1.851 1.00 92.19 90 PRO A CA 1
ATOM 722 C C . PRO A 1 90 ? 13.278 -9.368 -0.504 1.00 92.19 90 PRO A C 1
ATOM 724 O O . PRO A 1 90 ? 13.485 -10.576 -0.425 1.00 92.19 90 PRO A O 1
ATOM 727 N N . GLU A 1 91 ? 12.893 -8.639 0.547 1.00 92.38 91 GLU A N 1
ATOM 728 C CA . GLU A 1 91 ? 12.565 -9.202 1.862 1.00 92.38 91 GLU A CA 1
ATOM 729 C C . GLU A 1 91 ? 11.388 -10.194 1.801 1.00 92.38 91 GLU A C 1
ATOM 731 O O . GLU A 1 91 ? 11.355 -11.164 2.557 1.00 92.38 91 GLU A O 1
ATOM 736 N N . TYR A 1 92 ? 10.460 -10.001 0.859 1.00 91.12 92 TYR A N 1
ATOM 737 C CA . TYR A 1 92 ? 9.238 -10.795 0.732 1.00 91.12 92 TYR A CA 1
ATOM 738 C C . TYR A 1 92 ? 9.260 -11.799 -0.421 1.00 91.12 92 TYR A C 1
ATOM 740 O O . TYR A 1 92 ? 8.381 -12.658 -0.461 1.00 91.12 92 TYR A O 1
ATOM 748 N N . ASP A 1 93 ? 10.269 -11.751 -1.300 1.00 86.69 93 ASP A N 1
ATOM 749 C CA . ASP A 1 93 ? 10.368 -12.543 -2.543 1.00 86.69 93 ASP A CA 1
ATOM 750 C C . ASP A 1 93 ? 10.312 -14.075 -2.327 1.00 86.69 93 ASP A C 1
ATOM 752 O O . ASP A 1 93 ? 9.925 -14.838 -3.205 1.00 86.69 93 ASP A O 1
ATOM 756 N N . ASN A 1 94 ? 10.635 -14.545 -1.118 1.00 84.12 94 ASN A N 1
ATOM 757 C CA . ASN A 1 94 ? 10.631 -15.971 -0.762 1.00 84.12 94 ASN A CA 1
ATOM 758 C C . ASN A 1 94 ? 9.605 -16.327 0.324 1.00 84.12 94 ASN A C 1
ATOM 760 O O . ASN A 1 94 ? 9.759 -17.319 1.038 1.00 84.12 94 ASN A O 1
ATOM 764 N N . THR A 1 95 ? 8.572 -15.503 0.482 1.00 88.81 95 THR A N 1
ATOM 765 C CA . THR A 1 95 ? 7.512 -15.715 1.474 1.00 88.81 95 THR A CA 1
ATOM 766 C C . THR A 1 95 ? 6.266 -16.327 0.840 1.00 88.81 95 THR A C 1
ATOM 768 O O . THR A 1 95 ? 6.095 -16.356 -0.377 1.00 88.81 95 THR A O 1
ATOM 771 N N . ASN A 1 96 ? 5.342 -16.790 1.679 1.00 86.69 96 ASN A N 1
ATOM 772 C CA . ASN A 1 96 ? 4.014 -17.242 1.257 1.00 86.69 96 ASN A CA 1
ATOM 773 C C . ASN A 1 96 ? 3.052 -16.086 0.912 1.00 86.69 96 ASN A C 1
ATOM 775 O O . ASN A 1 96 ? 1.875 -16.344 0.666 1.00 86.69 96 ASN A O 1
ATOM 779 N N . LEU A 1 97 ? 3.525 -14.834 0.916 1.00 87.38 97 LEU A N 1
ATOM 780 C CA . LE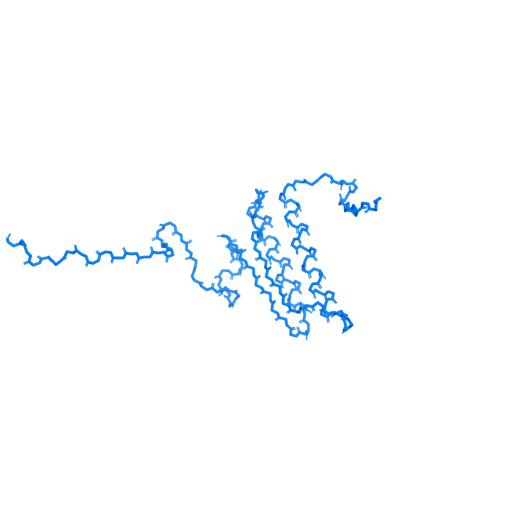U A 1 97 ? 2.729 -13.651 0.579 1.00 87.38 97 LEU A CA 1
ATOM 781 C C . LEU A 1 97 ? 2.610 -13.435 -0.936 1.00 87.38 97 LEU A C 1
ATOM 783 O O . LEU A 1 97 ? 1.745 -12.686 -1.384 1.00 87.38 97 LEU A O 1
ATOM 787 N N . ILE A 1 98 ? 3.458 -14.091 -1.733 1.00 87.75 98 ILE A N 1
ATOM 788 C CA . ILE A 1 98 ? 3.449 -13.951 -3.189 1.00 87.75 98 ILE A CA 1
ATOM 789 C C . ILE A 1 98 ? 2.499 -14.962 -3.815 1.00 87.75 98 ILE A C 1
ATOM 791 O O . ILE A 1 98 ? 2.552 -16.164 -3.546 1.00 87.75 98 ILE A O 1
ATOM 795 N N . VAL A 1 99 ? 1.665 -14.467 -4.727 1.00 82.31 99 VAL A N 1
ATOM 796 C CA . VAL A 1 99 ? 0.806 -15.291 -5.572 1.00 82.31 99 VAL A CA 1
ATOM 797 C C . VAL A 1 99 ? 1.307 -15.218 -7.011 1.00 82.31 99 VAL A C 1
ATOM 799 O O . VAL A 1 99 ? 1.233 -14.175 -7.654 1.00 82.31 99 VAL A O 1
ATOM 802 N N . GLY A 1 100 ? 1.773 -16.355 -7.529 1.00 72.69 100 GLY A N 1
ATOM 803 C CA . GLY A 1 100 ? 2.300 -16.473 -8.889 1.00 72.69 100 GLY A CA 1
ATOM 804 C C . GLY A 1 100 ? 3.826 -16.390 -8.959 1.00 72.69 100 GLY A C 1
ATOM 805 O O . GLY A 1 100 ? 4.501 -16.112 -7.975 1.00 72.69 100 GLY A O 1
ATOM 806 N N . ARG A 1 101 ? 4.380 -16.695 -10.136 1.00 71.75 101 ARG A N 1
ATOM 807 C CA . ARG A 1 101 ? 5.822 -16.580 -10.390 1.00 71.75 101 ARG A CA 1
ATOM 808 C C . ARG A 1 101 ? 6.180 -15.148 -10.781 1.00 71.75 101 ARG A C 1
ATOM 810 O O . ARG A 1 101 ? 5.390 -14.488 -11.453 1.00 71.75 101 ARG A O 1
ATOM 817 N N . TYR A 1 102 ? 7.383 -14.707 -10.429 1.00 74.19 102 TYR A N 1
ATOM 818 C CA . TYR A 1 102 ? 7.940 -13.468 -10.962 1.00 74.19 102 TYR A CA 1
ATOM 819 C C . TYR A 1 102 ? 8.201 -13.611 -12.469 1.00 74.19 102 TYR A C 1
ATOM 821 O O . TYR A 1 102 ? 8.726 -14.633 -12.916 1.00 74.19 102 TYR A O 1
ATOM 829 N N . PHE A 1 103 ? 7.834 -12.597 -13.254 1.00 73.12 103 PHE A N 1
ATOM 830 C CA . PHE A 1 103 ? 8.049 -12.581 -14.701 1.00 73.12 103 PHE A CA 1
ATOM 831 C C . PHE A 1 103 ? 9.141 -11.582 -15.051 1.00 73.12 103 PHE A C 1
ATOM 833 O O . PHE A 1 103 ? 9.160 -10.460 -14.552 1.00 73.12 103 PHE A O 1
ATOM 840 N N . ASN A 1 104 ? 10.030 -11.971 -15.954 1.00 77.69 104 ASN A N 1
ATOM 841 C CA . ASN A 1 104 ? 11.105 -11.111 -16.433 1.00 77.69 104 ASN A CA 1
ATOM 842 C C . ASN A 1 104 ? 11.215 -11.216 -17.967 1.00 77.69 104 ASN A C 1
ATOM 844 O O . ASN A 1 104 ? 10.518 -12.032 -18.578 1.00 77.69 104 ASN A O 1
ATOM 848 N N . PRO A 1 105 ? 12.040 -10.386 -18.631 1.00 77.31 105 PRO A N 1
ATOM 849 C CA . PRO A 1 105 ? 12.144 -10.407 -20.089 1.00 77.31 105 PRO A CA 1
ATOM 850 C C . PRO A 1 105 ? 12.509 -11.774 -20.693 1.00 77.31 105 PRO A C 1
ATOM 852 O O . PRO A 1 105 ? 12.062 -12.050 -21.811 1.00 77.31 105 PRO A O 1
ATOM 855 N N . GLU A 1 106 ? 13.256 -12.601 -19.952 1.00 77.06 106 GLU A N 1
ATOM 856 C CA . GLU A 1 106 ? 13.678 -13.960 -20.326 1.00 77.06 106 GLU A CA 1
ATOM 857 C C . GLU A 1 106 ? 12.624 -15.032 -19.976 1.00 77.06 106 GLU A C 1
ATOM 859 O O . GLU A 1 106 ? 12.542 -16.058 -20.646 1.00 77.06 106 GLU A O 1
ATOM 864 N N . ASP A 1 107 ? 11.775 -14.793 -18.970 1.00 76.25 107 ASP A N 1
ATOM 865 C CA . ASP A 1 107 ? 10.669 -15.674 -18.564 1.00 76.25 107 ASP A CA 1
ATOM 866 C C . ASP A 1 107 ? 9.345 -14.899 -18.491 1.00 76.25 107 ASP A C 1
ATOM 868 O O . ASP A 1 107 ? 8.894 -14.430 -17.440 1.00 76.25 107 ASP A O 1
ATOM 872 N N . ARG A 1 108 ? 8.734 -14.723 -19.664 1.00 73.44 108 ARG A N 1
ATOM 873 C CA . ARG A 1 108 ? 7.524 -13.912 -19.850 1.00 73.44 108 ARG A CA 1
ATOM 874 C C . ARG A 1 108 ? 6.262 -14.623 -19.363 1.00 73.44 108 ARG A C 1
ATOM 876 O O . ARG A 1 108 ? 6.196 -15.847 -19.263 1.00 73.44 108 ARG A O 1
ATOM 883 N N . SER A 1 109 ? 5.204 -13.845 -19.135 1.00 70.06 109 SER A N 1
ATOM 884 C CA . SER A 1 109 ? 3.875 -14.376 -18.794 1.00 70.06 109 SER A CA 1
ATOM 885 C C . SER A 1 109 ? 3.257 -15.228 -19.897 1.00 70.06 109 SER A C 1
ATOM 887 O O . SER A 1 109 ? 2.561 -16.200 -19.612 1.00 70.06 109 SER A O 1
ATOM 889 N N . LEU A 1 110 ? 3.566 -14.907 -21.151 1.00 72.75 110 LEU A N 1
ATOM 890 C CA . LEU A 1 110 ? 3.123 -15.646 -22.320 1.00 72.75 110 LEU A CA 1
ATOM 891 C C . LEU A 1 110 ? 4.301 -16.430 -22.917 1.00 72.75 110 LEU A C 1
ATOM 893 O O . LEU A 1 110 ? 5.135 -15.865 -23.623 1.00 72.75 110 LEU A O 1
ATOM 897 N N . ASN A 1 111 ? 4.355 -17.736 -22.646 1.00 64.88 111 ASN A N 1
ATOM 898 C CA . ASN A 1 111 ? 5.326 -18.652 -23.244 1.00 64.88 111 ASN A CA 1
ATOM 899 C C . ASN A 1 111 ? 4.684 -19.393 -24.428 1.00 64.88 111 ASN A C 1
ATOM 901 O O . ASN A 1 111 ? 4.176 -20.507 -24.289 1.00 64.88 111 ASN A O 1
ATOM 905 N N . VAL A 1 112 ? 4.640 -18.741 -25.595 1.00 70.00 112 VAL A N 1
ATOM 906 C CA . VAL A 1 112 ? 4.169 -19.388 -26.828 1.00 70.00 112 VAL A CA 1
ATOM 907 C C . VAL A 1 112 ? 5.323 -20.179 -27.433 1.00 70.00 112 VAL A C 1
ATOM 909 O O . VAL A 1 112 ? 6.050 -19.685 -28.293 1.00 70.00 112 VAL A O 1
ATOM 912 N N . ASN A 1 113 ? 5.486 -21.430 -27.012 1.00 61.56 113 ASN A N 1
ATOM 913 C CA . ASN A 1 113 ? 6.272 -22.382 -27.788 1.00 61.56 113 ASN A CA 1
ATOM 914 C C . ASN A 1 113 ? 5.483 -22.711 -29.061 1.00 61.56 113 ASN A C 1
ATOM 916 O O . ASN A 1 113 ? 4.585 -23.553 -29.044 1.00 61.56 113 ASN A O 1
ATOM 920 N N . TYR A 1 114 ? 5.789 -22.031 -30.167 1.00 49.88 114 TYR A N 1
ATOM 921 C CA . TYR A 1 114 ? 5.298 -22.422 -31.486 1.00 49.88 114 TYR A CA 1
ATOM 922 C C . TYR A 1 114 ? 5.927 -23.774 -31.858 1.00 49.88 114 TYR A C 1
ATOM 924 O O . TYR A 1 114 ? 7.028 -23.848 -32.401 1.00 49.88 114 TYR A O 1
ATOM 932 N N . THR A 1 115 ? 5.240 -24.867 -31.530 1.00 56.50 115 THR A N 1
ATOM 933 C CA . THR A 1 115 ? 5.559 -26.228 -31.981 1.00 56.50 115 THR A CA 1
ATOM 934 C C . THR A 1 115 ? 5.013 -26.408 -33.392 1.00 56.50 115 THR A C 1
ATOM 936 O O . THR A 1 115 ? 4.035 -27.103 -33.628 1.00 56.50 115 THR A O 1
ATOM 939 N N . GLY A 1 116 ? 5.608 -25.704 -34.347 1.00 57.50 116 GLY A N 1
ATOM 940 C CA . GLY A 1 116 ? 5.167 -25.744 -35.734 1.00 57.50 116 GLY A CA 1
ATOM 941 C C . GLY A 1 116 ? 6.313 -25.954 -36.700 1.00 57.50 116 GLY A C 1
ATOM 942 O O . GLY A 1 116 ? 6.435 -25.153 -37.613 1.00 57.50 116 GLY A O 1
ATOM 943 N N . ILE A 1 117 ? 7.135 -26.990 -36.494 1.00 49.28 117 ILE A N 1
ATOM 944 C CA . ILE A 1 117 ? 7.847 -27.704 -37.567 1.00 49.28 117 ILE A CA 1
ATOM 945 C C . ILE A 1 117 ? 8.001 -29.166 -37.118 1.00 49.28 117 ILE A C 1
ATOM 947 O O . ILE A 1 117 ? 8.876 -29.478 -36.308 1.00 49.28 117 ILE A O 1
ATOM 951 N N . ASP A 1 118 ? 7.167 -30.057 -37.661 1.00 51.91 118 ASP A N 1
ATOM 952 C CA . ASP A 1 118 ? 7.543 -31.462 -37.833 1.00 51.91 118 ASP A CA 1
ATOM 953 C C . ASP A 1 118 ? 8.846 -31.479 -38.638 1.00 51.91 118 ASP A C 1
ATOM 955 O O . ASP A 1 118 ? 8.885 -31.075 -39.802 1.00 51.91 118 ASP A O 1
ATOM 959 N N . LYS A 1 119 ? 9.939 -31.905 -38.004 1.00 53.50 119 LYS A N 1
ATOM 960 C CA . LYS A 1 119 ? 11.262 -32.037 -38.633 1.00 53.50 119 LYS A CA 1
ATOM 961 C C . LYS A 1 119 ? 11.341 -33.190 -39.648 1.00 53.50 119 LYS A C 1
ATOM 963 O O . LYS A 1 119 ? 12.408 -33.410 -40.208 1.00 53.50 119 LYS A O 1
ATOM 968 N N . ASP A 1 120 ? 10.226 -33.856 -39.943 1.00 57.44 120 ASP A N 1
ATOM 969 C CA . ASP A 1 120 ? 10.158 -35.046 -40.799 1.00 57.44 120 ASP A CA 1
ATOM 970 C C . ASP A 1 120 ? 9.857 -34.749 -42.286 1.00 57.44 120 ASP A C 1
ATOM 972 O O . ASP A 1 120 ? 9.520 -35.656 -43.044 1.00 57.44 120 ASP A O 1
ATOM 976 N N . LEU A 1 121 ? 9.996 -33.497 -42.748 1.00 54.28 121 LEU A N 1
ATOM 977 C CA . LEU A 1 121 ? 9.749 -33.120 -44.157 1.00 54.28 121 LEU A CA 1
ATOM 978 C C . LEU A 1 121 ? 10.954 -32.541 -44.922 1.00 54.28 121 LEU A C 1
ATOM 980 O O . LEU A 1 121 ? 10.788 -32.004 -46.014 1.00 54.28 121 LEU A O 1
ATOM 984 N N . LEU A 1 122 ? 12.171 -32.701 -44.409 1.00 48.78 122 LEU A N 1
ATOM 985 C CA . LEU A 1 122 ? 13.415 -32.532 -45.173 1.00 48.78 122 LEU A CA 1
ATOM 986 C C . LEU A 1 122 ? 14.315 -33.711 -44.759 1.00 48.78 122 LEU A C 1
ATOM 988 O O . LEU A 1 122 ? 14.848 -33.704 -43.656 1.00 48.78 122 LEU A O 1
ATOM 992 N N . GLY A 1 123 ? 14.358 -34.834 -45.478 1.00 45.69 123 GLY A N 1
ATOM 993 C CA . GLY A 1 123 ? 14.816 -34.888 -46.863 1.00 45.69 123 GLY A CA 1
ATOM 994 C C . GLY A 1 123 ? 16.331 -34.802 -46.861 1.00 45.69 123 GLY A C 1
ATOM 995 O O . GLY A 1 123 ? 16.818 -33.653 -46.872 1.00 45.69 123 GLY A O 1
#

Radius of gyration: 20.9 Å; chains: 1; bounding box: 35×59×62 Å

Organism: NCBI:txid1004151

Secondary structure (DSSP, 8-state):
-------BTTB----HHHHHHHHHHHHHHHHHHHHH-TT--S-SEEEE--TTTTT--HHHHHHHHHHHHHHHHT--S--EEEE--SS--TTTTTSTT--S----SSS-S---------GGG--

Foldseek 3Di:
DPDPADDDPNDRDDQQLVVLLVVLVVVLVVLVCCQVDVPDPDALEEEEEPSVPRVRDPVRSQVSVVVSVVSVVPRPDDHYYHYDDLDYNPVPQPDPNDDDDRADPVRHPDDPPPPPDPPPPDD